Protein 3G9Y (pdb70)

Sequence (29 aa):
NDWQCKTCSNVNWARRSECNMMCNTPKYAK

InterPro domains:
  IPR001876 Zinc finger, RanBP2-type [PF00641] (10-35)
  IP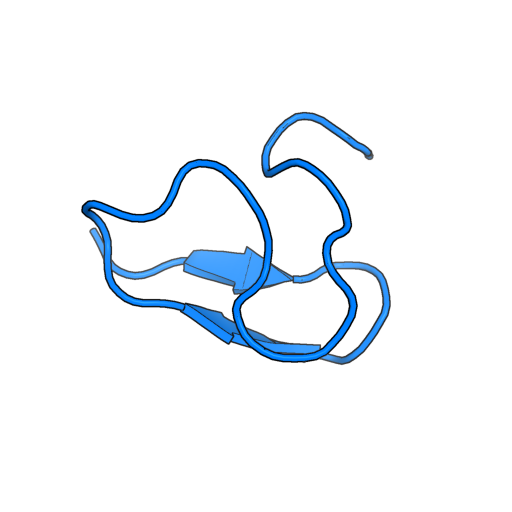R001876 Zinc finger, RanBP2-type [PF00641] (67-93)
  IPR001876 Zinc finger, RanBP2-type [PS01358] (13-34)
  IPR001876 Zinc finger, RanBP2-type [PS01358] (69-88)
  IPR001876 Zinc finger, RanBP2-type [PS50199] (9-40)
  IPR001876 Zinc finger, RanBP2-type [PS50199] (65-94)
  IPR001876 Zinc finger, RanBP2-type [SM00547] (11-37)
  IPR001876 Zinc finger, RanBP2-type [SM00547] (67-91)
  IPR017337 Zinc finger Ran-binding domain-containing protein 2 [PIRSF037956] (1-329)
  IPR036443 Zinc finger, RanBP2-type superfamily [SSF90209] (2-40)
  IPR036443 Zinc finger, RanBP2-type superfamily [SSF90209] (58-95)

B-factor: mean 27.37, std 4.72, range [17.32, 44.99]

Secondary structure (DSSP, 8-state):
--EE-TTT--EE-TT-SB-TTT--BTT--

GO terms:
  GO:0005515 protein binding (F, IPI)
  GO:0005654 nucleoplasm (C, IDA)
  GO:0003723 RNA binding (F, HDA)

Structure (mmCIF, N/CA/C/O backbone):
data_3G9Y
#
_entry.id   3G9Y
#
_cell.length_a   54.519
_cell.length_b   54.519
_cell.length_c   48.071
_cell.angle_alpha   90.000
_cell.angle_beta   90.000
_cell.angle_gamma   120.000
#
_symmetry.space_group_name_H-M   'P 65 2 2'
#
loop_
_entity.id
_entity.type
_entity.pdbx_description
1 polymer 'Zinc finger Ran-binding domain-containing protein 2'
2 polymer "RNA (5'-R(*AP*GP*GP*UP*AP*A)-3')"
3 non-polymer 'ZINC ION'
4 water water
#
loop_
_atom_site.group_PDB
_atom_site.id
_atom_site.type_symbol
_atom_site.label_atom_id
_atom_site.label_alt_id
_atom_site.label_comp_id
_atom_site.label_asym_id
_atom_site.label_entity_id
_atom_site.label_seq_id
_atom_site.pdbx_PDB_ins_code
_atom_site.Cartn_x
_atom_site.Cartn_y
_atom_site.Cartn_z
_atom_site.occupancy
_atom_site.B_iso_or_equiv
_atom_site.auth_seq_id
_atom_site.auth_comp_id
_atom_site.auth_asym_id
_atom_site.auth_atom_id
_atom_site.pdbx_PDB_model_num
ATOM 1 N N . ASN A 1 5 ? -4.691 47.132 3.366 1.00 29.22 67 ASN A N 1
ATOM 2 C CA . ASN A 1 5 ? -5.390 48.276 4.027 1.00 29.13 67 ASN A CA 1
ATOM 3 C C . ASN A 1 5 ? -5.691 48.037 5.509 1.00 28.19 67 ASN A C 1
ATOM 4 O O . ASN A 1 5 ? -6.474 48.773 6.107 1.00 28.59 67 ASN A O 1
ATOM 9 N N . ASP A 1 6 ? -5.076 47.016 6.108 1.00 27.21 68 ASP A N 1
ATOM 10 C CA . ASP A 1 6 ? -5.176 46.821 7.554 1.00 26.46 68 ASP A CA 1
ATOM 11 C C . ASP A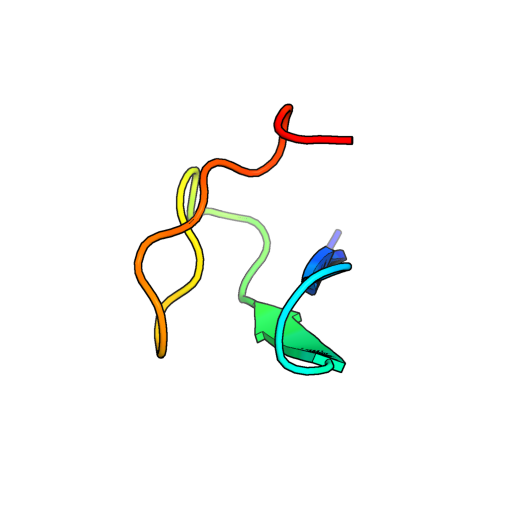 1 6 ? -4.565 48.045 8.214 1.00 25.57 68 ASP A C 1
ATOM 12 O O . ASP A 1 6 ? -3.658 48.671 7.664 1.00 24.58 68 ASP A O 1
ATOM 17 N N . TRP A 1 7 ? -5.053 48.375 9.400 1.00 24.01 69 TRP A N 1
ATOM 18 C CA . TRP A 1 7 ? -4.687 49.623 10.056 1.00 23.39 69 TRP A CA 1
ATOM 19 C C . TRP A 1 7 ? -4.423 49.441 11.537 1.00 23.25 69 TRP A C 1
ATOM 20 O O . TRP A 1 7 ? -5.087 48.669 12.217 1.00 23.07 69 TRP A O 1
ATOM 31 N N . GLN A 1 8 ? -3.4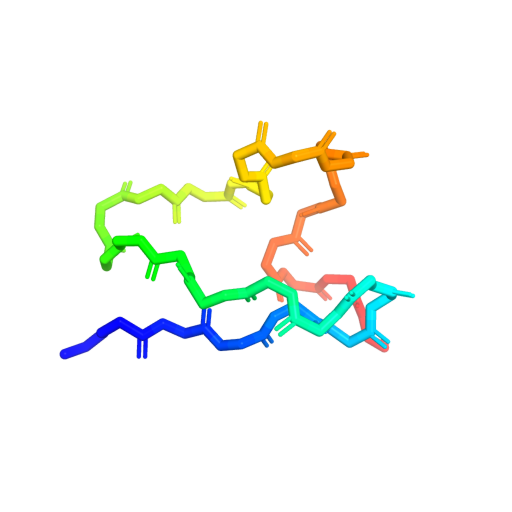42 50.182 12.036 1.00 23.80 70 GLN A N 1
ATOM 32 C CA . GLN A 1 8 ? -3.027 50.063 13.413 1.00 23.61 70 GLN A CA 1
ATOM 33 C C . GLN A 1 8 ? -3.718 51.103 14.281 1.00 23.60 70 GLN A C 1
ATOM 34 O O . GLN A 1 8 ? -3.738 52.299 13.973 1.00 24.27 70 GLN A O 1
ATOM 40 N N . CYS A 1 9 ? -4.282 50.620 15.382 1.00 23.79 71 CYS A N 1
ATOM 41 C CA . CYS A 1 9 ? -4.973 51.460 16.342 1.00 23.89 71 CYS A CA 1
ATOM 42 C C . CYS A 1 9 ? -3.967 52.296 17.140 1.00 24.18 71 CYS A C 1
ATOM 43 O O . CYS A 1 9 ? -3.048 51.737 17.731 1.00 24.11 71 CYS A O 1
ATOM 46 N N . LYS A 1 10 ? -4.177 53.614 17.185 1.00 24.31 72 LYS A N 1
ATOM 47 C CA . LYS A 1 10 ? -3.308 54.533 17.943 1.00 24.32 72 LYS A CA 1
ATOM 48 C C . LYS A 1 10 ? -3.377 54.264 19.445 1.00 24.43 72 LYS A C 1
ATOM 49 O O . LYS A 1 10 ? -2.422 54.531 20.175 1.00 24.95 72 LYS A O 1
ATOM 53 N N . THR A 1 11 ? -4.510 53.740 19.905 1.00 24.34 73 THR A N 1
ATOM 54 C CA . THR A 1 11 ? -4.752 53.578 21.337 1.00 24.86 73 THR A CA 1
ATOM 55 C C . THR A 1 11 ? -4.173 52.293 21.940 1.00 24.38 73 THR A C 1
ATOM 56 O O . THR A 1 11 ? -3.586 52.339 23.016 1.00 24.85 73 THR A O 1
ATOM 60 N N . CYS A 1 12 ? -4.346 51.151 21.277 1.00 24.28 74 CYS A N 1
ATOM 61 C CA . CYS A 1 12 ? -3.863 49.873 21.817 1.00 24.44 74 CYS A CA 1
ATOM 62 C C . CYS A 1 12 ? -2.861 49.140 20.919 1.00 24.33 74 CYS A C 1
ATOM 63 O O . CYS A 1 12 ? -2.389 48.064 21.287 1.00 25.10 74 CYS A O 1
ATOM 66 N N . SER A 1 13 ? -2.558 49.711 19.752 1.00 24.09 75 SER A N 1
ATOM 67 C CA . SER A 1 13 ? -1.588 49.146 18.795 1.00 24.61 75 SER A CA 1
ATOM 68 C C . SER A 1 13 ? -2.041 47.844 18.109 1.00 24.18 75 SER A C 1
ATOM 69 O O . SER A 1 13 ? -1.282 47.231 17.370 1.00 24.20 75 SER A O 1
ATOM 72 N N . ASN A 1 14 ? -3.290 47.441 18.299 1.00 23.54 76 ASN A N 1
ATOM 73 C CA . ASN A 1 14 ? -3.817 46.297 17.563 1.00 23.22 76 ASN A CA 1
ATOM 74 C C . ASN A 1 14 ? -3.823 46.595 16.075 1.00 23.12 76 ASN A C 1
ATOM 75 O O . ASN A 1 14 ? -4.075 47.726 15.663 1.00 23.23 76 ASN A O 1
ATOM 80 N N . VAL A 1 15 ? -3.527 45.589 15.268 1.00 22.67 77 VAL A N 1
ATOM 81 C CA . VAL A 1 15 ? -3.618 45.736 13.826 1.00 23.21 77 VAL A CA 1
ATOM 82 C C . VAL A 1 15 ? -4.968 45.196 13.376 1.00 23.37 77 VAL A C 1
ATOM 83 O O . VAL A 1 15 ? -5.267 44.006 13.534 1.00 24.64 77 VAL A O 1
ATOM 87 N N . ASN A 1 16 ? -5.787 46.095 12.853 1.00 23.41 78 ASN A N 1
ATOM 88 C CA . ASN A 1 16 ? -7.164 45.818 12.523 1.00 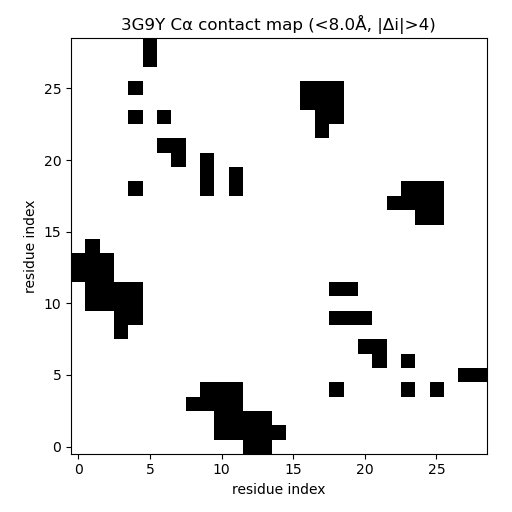23.41 78 ASN A CA 1
ATOM 89 C C . ASN A 1 16 ? -7.361 45.534 11.064 1.00 23.70 78 ASN A C 1
ATOM 90 O O . ASN A 1 16 ? -6.770 46.174 10.206 1.00 24.06 78 ASN A O 1
ATOM 95 N N . TRP A 1 17 ? -8.227 44.568 10.794 1.00 24.14 79 TRP A N 1
ATOM 96 C CA . TRP A 1 17 ? -8.595 44.265 9.433 1.00 24.53 79 TRP A CA 1
ATOM 97 C C . TRP A 1 17 ? -9.158 45.502 8.763 1.00 24.18 79 TRP A C 1
ATOM 98 O O . TRP A 1 17 ? -9.888 46.272 9.379 1.00 24.12 79 TRP A O 1
ATOM 109 N N . ALA A 1 18 ? -8.811 45.681 7.493 1.00 25.11 80 ALA A N 1
ATOM 110 C CA . ALA A 1 18 ? -9.184 46.885 6.743 1.00 25.50 80 ALA A CA 1
ATOM 111 C C . ALA A 1 18 ? -10.676 47.215 6.840 1.00 25.85 80 ALA A C 1
ATOM 112 O O . ALA A 1 18 ? -11.049 48.375 6.935 1.00 26.18 80 ALA A O 1
ATOM 114 N N . ARG A 1 19 ? -11.525 46.193 6.828 1.00 25.88 81 ARG A N 1
ATOM 115 C CA . ARG A 1 19 ? -12.975 46.405 6.816 1.00 26.39 81 ARG A CA 1
ATOM 116 C C . ARG A 1 19 ? -13.55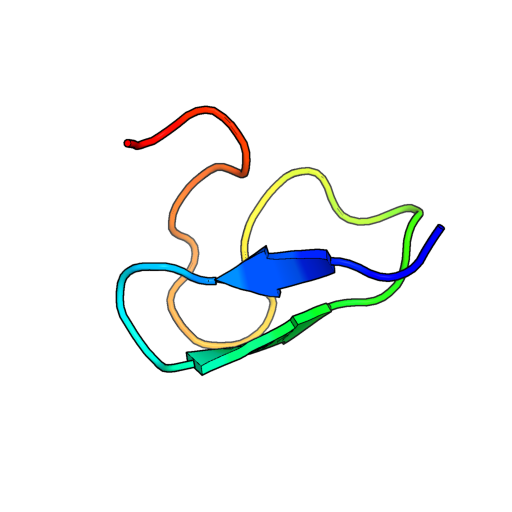4 46.953 8.128 1.00 25.97 81 ARG A C 1
ATOM 117 O O . ARG A 1 19 ? -14.684 47.437 8.144 1.00 26.37 81 ARG A O 1
ATOM 125 N N .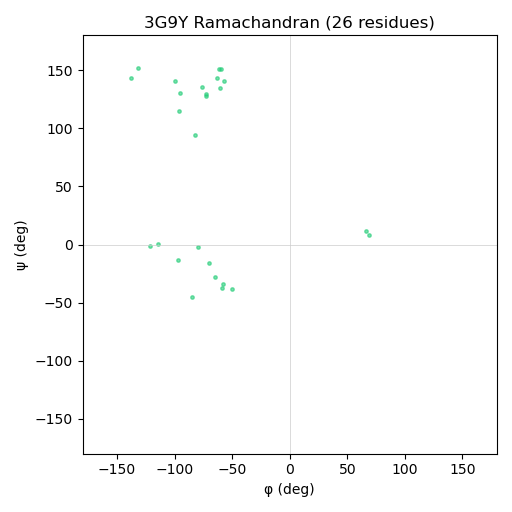 ARG A 1 20 ? -12.791 46.876 9.216 1.00 25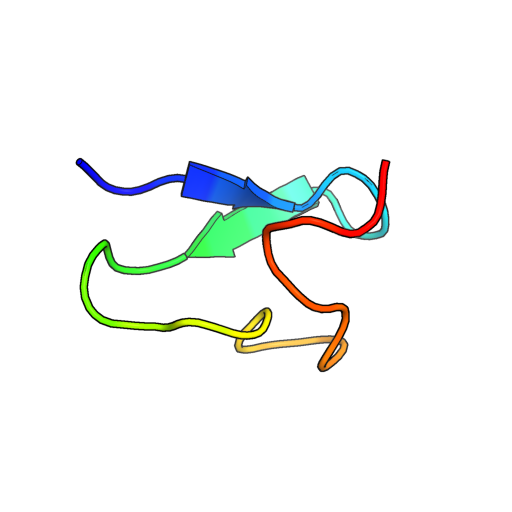.29 82 ARG A N 1
ATOM 126 C CA . ARG A 1 20 ? -13.243 47.400 10.502 1.00 24.76 82 ARG A CA 1
ATOM 127 C C . ARG A 1 20 ? -13.139 48.921 10.543 1.00 25.01 82 ARG A C 1
ATOM 128 O O . ARG A 1 20 ? -12.123 49.490 10.132 1.00 26.22 82 ARG A O 1
ATOM 136 N N . SER A 1 21 ? -14.187 49.566 11.054 1.00 24.81 83 SER A N 1
ATOM 137 C CA . SER A 1 21 ? -14.193 51.016 11.258 1.00 24.68 83 SER A CA 1
ATOM 138 C C . SER A 1 21 ? -13.841 51.383 12.701 1.00 23.98 83 SER A C 1
ATOM 139 O O . SER A 1 21 ? -13.559 52.532 13.001 1.00 24.07 83 SER A O 1
ATOM 142 N N . GLU A 1 22 ? -13.860 50.397 13.592 1.00 23.70 84 GLU A N 1
ATOM 143 C CA . GLU A 1 22 ? -13.459 50.586 14.978 1.00 23.84 84 GLU A CA 1
ATOM 144 C C . GLU A 1 22 ? -12.499 49.473 15.354 1.00 23.62 84 GLU A C 1
ATOM 145 O O . GLU A 1 22 ? -12.575 48.369 14.819 1.00 23.51 84 GLU A O 1
ATOM 151 N N . CYS A 1 23 ? -11.601 49.744 16.290 1.00 22.65 85 CYS A N 1
ATOM 152 C CA . CYS A 1 23 ? -10.627 48.738 16.664 1.00 22.88 85 CYS A CA 1
ATOM 153 C C . CYS A 1 23 ? -11.312 47.498 17.203 1.00 22.55 85 CYS A C 1
ATOM 154 O O . CYS A 1 23 ? -12.172 47.598 18.051 1.00 22.86 85 CYS A O 1
ATOM 157 N N . ASN A 1 24 ? -10.862 46.325 16.750 1.00 22.58 86 ASN A N 1
ATOM 158 C CA . ASN A 1 24 ? -11.432 45.066 17.195 1.00 22.52 86 ASN A CA 1
ATOM 159 C C . ASN A 1 24 ? -11.316 44.895 18.703 1.00 22.34 86 ASN A C 1
ATOM 160 O O . ASN A 1 24 ? -12.231 44.380 19.346 1.00 23.03 86 ASN A O 1
ATOM 165 N N . MET A 1 25 ? -10.186 45.357 19.251 1.00 22.59 87 MET A N 1
ATOM 166 C CA A MET A 1 25 ? -9.875 45.114 20.648 0.70 22.76 87 MET A CA 1
ATOM 167 C CA B MET A 1 25 ? -9.829 45.107 20.643 0.30 22.38 87 MET A CA 1
ATOM 168 C C . MET A 1 25 ? -10.381 46.166 21.601 1.00 22.66 87 MET A C 1
ATOM 169 O O . MET A 1 25 ? -10.934 45.835 22.632 1.00 24.18 87 MET A O 1
ATOM 178 N N . CYS A 1 26 ? -10.203 47.439 21.264 1.00 23.41 88 CYS A N 1
ATOM 179 C CA . CYS A 1 26 ? -10.576 48.506 22.192 1.00 23.50 88 CYS A CA 1
ATOM 180 C C . CYS A 1 26 ? -11.729 49.398 21.732 1.00 23.19 88 CYS A C 1
ATOM 181 O O . CYS A 1 26 ? -12.093 50.362 22.424 1.00 23.20 88 CYS A O 1
ATOM 184 N N . ASN A 1 27 ? -12.266 49.098 20.555 1.00 22.80 89 ASN A N 1
ATOM 185 C CA . ASN A 1 27 ? -13.425 49.821 20.013 1.00 24.05 89 ASN A CA 1
ATOM 186 C C . ASN A 1 27 ? -13.161 51.291 19.674 1.00 24.01 89 ASN A C 1
ATOM 187 O O . ASN A 1 27 ? -14.085 52.036 19.370 1.00 24.84 89 ASN A O 1
ATOM 192 N N . THR A 1 28 ? -11.902 51.725 19.667 1.00 22.85 90 THR A N 1
ATOM 193 C CA . THR A 1 28 ? -11.612 53.112 19.290 1.00 23.78 90 THR A CA 1
ATOM 194 C C . THR A 1 28 ? -11.816 53.275 17.775 1.00 23.99 90 THR A C 1
ATOM 195 O O . THR A 1 28 ? -11.297 52.467 16.985 1.00 24.70 90 THR A O 1
ATOM 199 N N . PRO A 1 29 ? -12.584 54.303 17.351 1.00 25.14 91 PRO A N 1
ATOM 200 C CA . PRO A 1 29 ? -12.769 54.485 15.928 1.00 25.05 91 PRO A CA 1
ATOM 201 C C . PRO A 1 29 ? -11.469 54.715 15.174 1.00 24.60 91 PRO A C 1
ATOM 202 O O . PRO A 1 29 ? -10.515 55.282 15.714 1.00 25.19 91 PRO A O 1
ATOM 206 N N . LYS A 1 30 ? -11.446 54.312 13.917 1.00 24.77 92 LYS A N 1
ATOM 207 C CA . LYS A 1 30 ? -10.272 54.504 13.077 1.00 23.73 92 LYS A CA 1
ATOM 208 C C . LYS A 1 30 ? -9.866 55.979 12.956 1.00 23.74 92 LYS A C 1
ATOM 209 O O . LYS A 1 30 ? -8.677 56.296 12.885 1.00 23.68 92 LYS A O 1
AT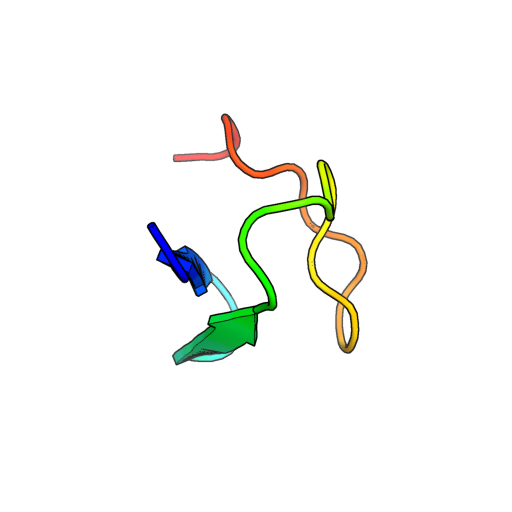OM 215 N N . TYR A 1 31 ? -10.856 56.874 12.960 1.00 23.40 93 TYR A N 1
ATOM 216 C CA . TYR A 1 31 ? -10.622 58.323 12.849 1.00 23.86 93 TYR A CA 1
ATOM 217 C C . TYR A 1 31 ? -10.182 58.981 14.162 1.00 24.60 93 TYR A C 1
ATOM 218 O O . TYR A 1 31 ? -9.936 60.187 14.187 1.00 24.85 93 TYR A O 1
ATOM 227 N N . ALA A 1 32 ? -10.104 58.206 15.245 1.00 25.67 94 ALA A N 1
ATOM 228 C CA . ALA A 1 32 ? -9.797 58.733 16.564 1.00 26.91 94 ALA A CA 1
ATOM 229 C C . ALA A 1 32 ? -8.310 58.907 16.724 1.00 28.48 94 ALA A C 1
ATOM 230 O O . ALA A 1 32 ? -7.610 57.969 17.116 1.00 29.75 94 ALA A O 1
ATOM 232 N N . LYS A 1 33 ? -7.843 60.110 16.453 1.00 29.94 95 LYS A N 1
ATOM 233 C CA . LYS A 1 33 ? -6.425 60.409 16.469 1.00 31.37 95 LYS A CA 1
ATOM 234 C C . LYS A 1 33 ? -6.230 61.874 16.787 1.00 31.81 95 LYS A C 1
ATOM 235 O O . LYS A 1 33 ? -7.107 62.716 16.531 1.00 31.91 95 LYS A O 1
#

Radius of gyration: 7.45 Å; Cα contacts (8 Å, |Δi|>4): 43; chains: 1; bounding box: 13×16×18 Å

Organism: Homo sapiens (NCBI:txid9606)

Solvent-accessible surface area: 2397 Å² total; per-residue (Å²): 168,86,27,119,3,112,92,54,70,35,93,1,140,44,189,70,65,79,3,92,142,49,111,28,39,102,185,35,167

Nearest PDB structures (foldseek):
  3g9y-assembly1_A  TM=1.036E+00  e=2.918E-04  Homo sapiens
  5af6-assembly5_J  TM=9.500E-01  e=9.593E-02  Homo sapiens
  4s1z-assembly2_I  TM=9.476E-01  e=1.027E-01  Bos taurus
  3gj5-assembly2_D  TM=9.974E-01  e=2.031E-01  Rattus norvegicus
  7r7j-assembly1_A  TM=8.338E-01  e=1.043E+00  Escherichia coli K-12

Foldseek 3Di:
DFDADPPPRDTGDPPDQADPPPRHGPPRD